Protein AF-A0A350CNH1-F1 (afdb_monomer)

pLDDT: mean 84.92, std 8.7, range [42.28, 93.12]

Solvent-accessible surface area (backbone atoms only — not comparable to full-atom values): 4493 Å² total; per-residue (Å²): 136,77,54,70,30,36,36,28,36,39,65,74,81,70,51,72,67,60,52,48,63,70,46,56,86,42,55,28,94,91,32,26,45,36,36,35,42,30,43,61,97,76,47,82,45,78,49,68,53,60,91,85,49,12,31,54,90,44,72,67,54,54,52,50,37,37,74,76,55,61,37,38,78,76,38,73,43,113

Sequence (78 aa):
HYGHKLEMDIECTISPAKMAEVLAPYRNPDGLPVSLRVAPQGIPCVLQLGDEWRVAPSDALKHALELNLGAKDVAVEY

Mean predicted aligned error: 4.87 Å

Radius of gyration: 11.64 Å; Cα contacts (8 Å, |Δi|>4): 137; chains: 1; bounding box: 29×28×27 Å

Secondary structure (DSSP, 8-state):
---SEEEEE--TT--HHHHHHHHGGGEEEEEEEEEEEE-GGG--EEEEPPTT-EE---HHHHHHHHHHH--EEEEEE-

Nearest PDB structures (foldseek):
  4iqj-assembly1_B  TM=7.421E-01  e=2.873E-03  Thermus aquaticus
  4iqj-assembly1_D  TM=6.706E-01  e=2.060E-03  Thermus aquaticus
  3e0d-assembly2_B  TM=6.820E-01  e=2.873E-03  Thermus aquaticus
  4iqj-assembly1_C  TM=6.682E-01  e=2.755E-02  Thermus aquaticus
  7vst-assembly1_A  TM=3.326E-01  e=4.927E+00  Thermosynechococcus vestitus BP-1

Structure (mmCIF, N/CA/C/O backbone):
dat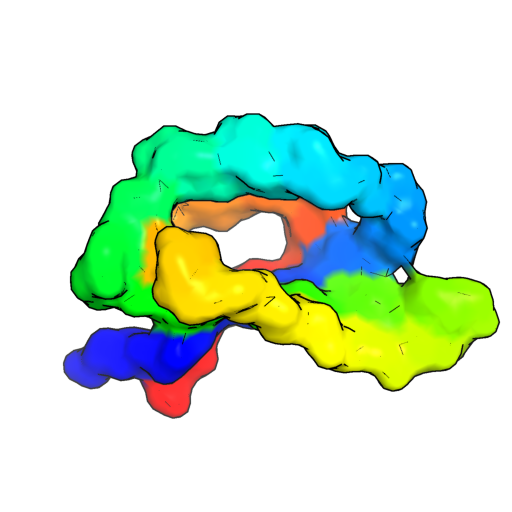a_AF-A0A350CNH1-F1
#
_entry.id   AF-A0A350CNH1-F1
#
loop_
_atom_site.group_PDB
_atom_site.id
_atom_site.type_symbol
_atom_site.label_atom_id
_atom_site.label_alt_id
_atom_site.label_comp_id
_atom_site.label_asym_id
_atom_site.label_entity_id
_atom_site.label_seq_id
_atom_site.pdbx_PDB_ins_code
_atom_site.Cartn_x
_atom_site.Cartn_y
_atom_site.Cartn_z
_atom_site.occupancy
_atom_site.B_iso_or_equiv
_atom_site.auth_seq_id
_atom_site.auth_comp_id
_atom_site.auth_asym_id
_atom_site.auth_atom_id
_atom_site.pdbx_PDB_model_num
ATOM 1 N N . HIS A 1 1 ? 9.589 -17.654 -6.721 1.00 42.28 1 HIS A N 1
ATOM 2 C CA . HIS A 1 1 ? 8.191 -17.591 -6.267 1.00 42.28 1 HIS A CA 1
ATOM 3 C C . HIS A 1 1 ? 7.840 -16.125 -6.109 1.00 42.28 1 HIS A C 1
ATOM 5 O O . HIS A 1 1 ? 8.293 -15.503 -5.158 1.00 42.28 1 HIS A O 1
ATOM 11 N N . TYR A 1 2 ? 7.208 -15.540 -7.126 1.00 51.38 2 TYR A N 1
ATOM 12 C CA . TYR A 1 2 ? 6.689 -14.178 -7.025 1.00 51.38 2 TYR A CA 1
ATOM 13 C C . TYR A 1 2 ? 5.407 -14.257 -6.206 1.00 51.38 2 TYR A C 1
ATOM 15 O O . TYR A 1 2 ? 4.617 -15.166 -6.448 1.00 51.38 2 TYR A O 1
ATOM 23 N N . GLY A 1 3 ? 5.245 -13.365 -5.228 1.00 59.53 3 GLY A N 1
ATOM 24 C CA . GLY A 1 3 ? 4.013 -13.290 -4.451 1.00 59.53 3 GLY A CA 1
ATOM 25 C C . GLY A 1 3 ? 2.779 -13.149 -5.348 1.00 59.53 3 GLY A C 1
ATOM 26 O O . GLY A 1 3 ? 2.876 -12.763 -6.511 1.00 59.53 3 GLY A O 1
ATOM 27 N N . HIS A 1 4 ? 1.609 -13.467 -4.815 1.00 77.75 4 HIS A N 1
ATOM 28 C CA . HIS A 1 4 ? 0.334 -13.355 -5.512 1.00 77.75 4 HIS A CA 1
ATOM 29 C C . HIS A 1 4 ? -0.354 -12.007 -5.270 1.00 77.75 4 HIS A C 1
ATOM 31 O O . HIS A 1 4 ? -1.063 -11.531 -6.155 1.00 77.75 4 HIS A O 1
ATOM 37 N N . LYS A 1 5 ? -0.127 -11.366 -4.115 1.00 82.88 5 LYS A N 1
ATOM 38 C CA . LYS A 1 5 ? -0.657 -10.032 -3.781 1.00 82.88 5 LYS A CA 1
ATOM 39 C C . LYS A 1 5 ? 0.125 -9.373 -2.640 1.00 82.88 5 LYS A C 1
ATOM 41 O O . LYS A 1 5 ? 0.775 -10.054 -1.846 1.00 82.88 5 LYS A O 1
ATOM 46 N N . LEU A 1 6 ? 0.039 -8.046 -2.567 1.00 87.75 6 LEU A N 1
ATOM 47 C CA . LEU A 1 6 ? 0.427 -7.260 -1.398 1.00 87.75 6 LEU A CA 1
ATOM 48 C C . LEU A 1 6 ? -0.829 -6.992 -0.567 1.00 87.75 6 LEU A C 1
ATOM 50 O O . LEU A 1 6 ? -1.761 -6.367 -1.072 1.00 87.75 6 LEU A O 1
ATOM 54 N N . GLU A 1 7 ? -0.847 -7.436 0.686 1.00 88.38 7 GLU A N 1
ATOM 55 C CA . GLU A 1 7 ? -1.973 -7.232 1.597 1.00 88.38 7 GLU A CA 1
ATOM 56 C C . GLU A 1 7 ? -1.554 -6.456 2.846 1.00 88.38 7 GLU A C 1
ATOM 58 O O . GLU A 1 7 ? -0.447 -6.632 3.350 1.00 88.38 7 GLU A O 1
ATOM 63 N N . MET A 1 8 ? -2.420 -5.572 3.337 1.00 88.88 8 MET A N 1
ATOM 64 C CA . MET A 1 8 ? -2.131 -4.728 4.500 1.00 88.88 8 MET A CA 1
ATOM 65 C C . MET A 1 8 ? -3.403 -4.334 5.249 1.00 88.88 8 MET A C 1
ATOM 67 O O . MET A 1 8 ? -4.460 -4.187 4.635 1.00 88.88 8 MET A O 1
ATOM 71 N N . ASP A 1 9 ? -3.274 -4.100 6.551 1.00 87.06 9 ASP A N 1
ATOM 72 C CA . ASP A 1 9 ? -4.317 -3.516 7.393 1.00 87.06 9 ASP A CA 1
ATOM 73 C C . ASP A 1 9 ? -4.222 -1.999 7.336 1.00 87.06 9 ASP A C 1
ATOM 75 O O . ASP A 1 9 ? -3.163 -1.437 7.625 1.00 87.06 9 ASP A O 1
ATOM 79 N N . ILE A 1 10 ? -5.325 -1.330 7.009 1.00 84.69 10 ILE A N 1
ATOM 80 C CA . ILE A 1 10 ? -5.403 0.133 7.065 1.00 84.69 10 ILE A CA 1
ATOM 81 C C . ILE A 1 10 ? -6.675 0.592 7.777 1.00 84.69 10 ILE A C 1
ATOM 83 O O . ILE A 1 10 ? -7.724 -0.057 7.731 1.00 84.69 10 ILE A O 1
ATOM 87 N N . GLU A 1 11 ? -6.605 1.758 8.414 1.00 79.94 11 GLU A N 1
ATOM 88 C CA . GLU A 1 11 ? -7.791 2.391 8.983 1.00 79.94 11 GLU A CA 1
ATOM 89 C C . GLU A 1 11 ? -8.725 2.912 7.880 1.00 79.94 11 GLU A C 1
ATOM 91 O O . GLU A 1 11 ? -8.300 3.434 6.849 1.00 79.94 11 GLU A O 1
ATOM 96 N N . CYS A 1 12 ? -10.036 2.827 8.110 1.00 71.62 12 CYS A N 1
ATOM 97 C CA . CYS A 1 12 ? -11.067 3.242 7.143 1.00 71.62 12 CYS A CA 1
ATOM 98 C C . CYS A 1 12 ? -11.207 4.762 6.967 1.00 71.62 12 CYS A C 1
ATOM 100 O O . CYS A 1 12 ? -12.155 5.228 6.340 1.00 71.62 12 CYS A O 1
ATOM 102 N N . THR A 1 13 ? -10.303 5.535 7.557 1.00 77.19 13 THR A N 1
ATOM 103 C CA . THR A 1 13 ? -10.264 7.001 7.531 1.00 77.19 13 THR A CA 1
ATOM 104 C C . THR A 1 13 ? -9.399 7.540 6.391 1.00 77.19 13 THR A C 1
ATOM 106 O O . THR A 1 13 ? -9.431 8.738 6.108 1.00 77.19 13 THR A O 1
ATOM 109 N N . ILE A 1 14 ? -8.634 6.676 5.717 1.00 81.06 14 ILE A N 1
ATOM 110 C CA . ILE A 1 14 ? -7.708 7.064 4.652 1.00 81.06 14 ILE A CA 1
ATOM 111 C C . ILE A 1 14 ? -8.474 7.394 3.372 1.00 81.06 14 ILE A C 1
ATOM 113 O O . ILE A 1 14 ? -9.262 6.594 2.866 1.00 81.06 14 ILE A O 1
ATOM 117 N N . SER A 1 15 ? -8.206 8.572 2.808 1.00 84.06 15 SER A N 1
ATOM 118 C CA . SER A 1 15 ? -8.793 8.950 1.527 1.00 84.06 15 SER A CA 1
ATOM 119 C C . SER A 1 15 ? -8.150 8.163 0.372 1.00 84.06 15 SER A C 1
ATOM 121 O O . SER A 1 15 ? -6.928 7.972 0.353 1.00 84.06 15 SER A O 1
ATOM 123 N N . PRO A 1 16 ? -8.927 7.776 -0.658 1.00 82.44 16 PRO A N 1
ATOM 124 C CA . PRO A 1 16 ? -8.376 7.119 -1.844 1.00 82.44 16 PRO A CA 1
ATOM 125 C C . PRO A 1 16 ? -7.266 7.928 -2.529 1.00 82.44 16 PRO A C 1
ATOM 127 O O . PRO A 1 16 ? -6.311 7.357 -3.047 1.00 82.44 16 PRO A O 1
ATOM 130 N N . ALA A 1 17 ? -7.354 9.263 -2.487 1.00 86.56 17 ALA A N 1
ATOM 131 C CA . ALA A 1 17 ? -6.348 10.154 -3.057 1.00 86.56 17 ALA A CA 1
ATOM 132 C C . ALA A 1 17 ? -4.989 10.036 -2.350 1.00 86.56 17 ALA A C 1
ATOM 134 O O . ALA A 1 17 ? -3.961 9.950 -3.020 1.00 86.56 17 ALA A O 1
ATOM 135 N N . LYS A 1 18 ? -4.971 9.971 -1.009 1.00 87.25 18 LYS A N 1
ATOM 136 C CA . LYS A 1 18 ? -3.717 9.821 -0.258 1.00 87.25 18 LYS A CA 1
ATOM 137 C C . LYS A 1 18 ? -3.079 8.458 -0.501 1.00 87.25 18 LYS A C 1
ATOM 139 O O . LYS A 1 18 ? -1.865 8.350 -0.641 1.0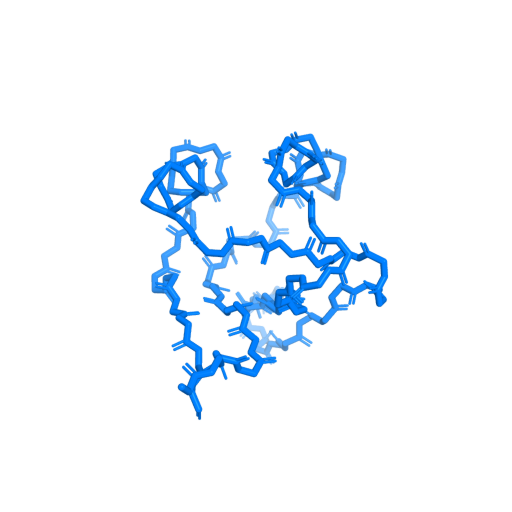0 87.25 18 LYS A O 1
ATOM 144 N N . MET A 1 19 ? -3.903 7.421 -0.596 1.00 88.31 19 MET A N 1
ATOM 145 C CA . MET A 1 19 ? -3.438 6.084 -0.940 1.00 88.31 19 MET A CA 1
ATOM 146 C C . MET A 1 19 ? -2.811 6.044 -2.339 1.00 88.31 19 MET A C 1
ATOM 148 O O . MET A 1 19 ? -1.714 5.515 -2.504 1.00 88.31 19 MET A O 1
ATOM 152 N N . ALA A 1 20 ? -3.460 6.663 -3.328 1.00 88.50 20 ALA A N 1
ATOM 153 C CA . ALA A 1 20 ? -2.920 6.781 -4.677 1.00 88.50 20 ALA A CA 1
ATOM 154 C C . ALA A 1 20 ? -1.574 7.528 -4.700 1.00 88.50 20 ALA A C 1
ATOM 156 O O . ALA A 1 20 ? -0.645 7.079 -5.364 1.00 88.50 20 ALA A O 1
ATOM 157 N N . GLU A 1 21 ? -1.446 8.620 -3.943 1.00 91.62 21 GLU A N 1
ATOM 158 C CA . GLU A 1 21 ? -0.203 9.394 -3.805 1.00 91.62 21 GLU A CA 1
ATOM 159 C C . GLU A 1 21 ? 0.950 8.550 -3.239 1.00 91.62 21 GLU A C 1
ATOM 161 O O . GLU A 1 21 ? 2.059 8.594 -3.767 1.00 91.62 21 GLU A O 1
ATOM 166 N N . VAL A 1 22 ? 0.688 7.750 -2.199 1.00 90.88 22 VAL A N 1
ATOM 167 C CA . VAL A 1 22 ? 1.707 6.901 -1.558 1.00 90.88 22 VAL A CA 1
ATOM 168 C C . VAL A 1 22 ? 2.099 5.719 -2.444 1.00 90.88 22 VAL A C 1
ATOM 170 O O . VAL A 1 22 ? 3.271 5.355 -2.481 1.00 90.88 22 VAL A O 1
ATOM 173 N N . LEU A 1 23 ? 1.148 5.121 -3.168 1.00 91.00 23 LEU A N 1
ATOM 174 C CA . LEU A 1 23 ? 1.393 3.949 -4.016 1.00 91.00 23 LEU A CA 1
ATOM 175 C C . LEU A 1 23 ? 1.990 4.305 -5.386 1.00 91.00 23 LEU A C 1
ATOM 177 O O . LEU A 1 23 ? 2.724 3.495 -5.951 1.00 91.00 23 LEU A O 1
ATOM 181 N N . ALA A 1 24 ? 1.695 5.490 -5.932 1.00 92.19 24 ALA A N 1
ATOM 182 C CA . ALA A 1 24 ? 2.100 5.895 -7.282 1.00 92.19 24 ALA A CA 1
ATOM 183 C C . ALA A 1 24 ? 3.605 5.725 -7.585 1.00 92.19 24 ALA A C 1
ATOM 185 O O . ALA A 1 24 ? 3.911 5.193 -8.654 1.00 92.19 24 ALA A O 1
ATOM 186 N N . PRO A 1 25 ? 4.545 6.085 -6.686 1.00 93.12 25 PRO A N 1
ATOM 187 C CA . PRO A 1 25 ? 5.982 5.935 -6.937 1.00 93.12 25 PRO A CA 1
ATOM 188 C C . PRO A 1 25 ? 6.447 4.479 -7.050 1.00 93.12 25 PRO A C 1
ATOM 190 O O . PRO A 1 25 ? 7.506 4.214 -7.610 1.00 93.12 25 PRO A O 1
ATOM 193 N N . TYR A 1 26 ? 5.667 3.540 -6.514 1.00 91.69 26 TYR A N 1
ATOM 194 C CA . TYR A 1 26 ? 6.005 2.119 -6.452 1.00 91.69 26 TYR A CA 1
ATOM 195 C C . TYR A 1 26 ? 5.228 1.286 -7.475 1.00 91.69 26 TYR A C 1
ATOM 197 O O . TYR A 1 26 ? 5.327 0.053 -7.459 1.00 91.69 26 TYR A O 1
ATOM 205 N N . ARG A 1 27 ? 4.445 1.935 -8.355 1.00 92.00 27 ARG A N 1
ATOM 206 C CA . ARG A 1 27 ? 3.686 1.239 -9.395 1.00 92.00 27 ARG A CA 1
ATOM 207 C C . ARG A 1 27 ? 4.629 0.487 -10.322 1.00 92.00 27 ARG A C 1
ATOM 209 O O . ARG A 1 27 ? 5.581 1.045 -10.860 1.00 92.00 27 ARG A O 1
ATOM 216 N N . ASN A 1 28 ? 4.318 -0.782 -10.530 1.00 91.19 28 ASN A N 1
ATOM 217 C CA . ASN A 1 28 ? 5.029 -1.651 -11.448 1.00 91.19 28 ASN A CA 1
ATOM 218 C C . ASN A 1 28 ? 3.997 -2.525 -12.179 1.00 91.19 28 ASN A C 1
ATOM 220 O O . ASN A 1 28 ? 3.279 -3.260 -11.501 1.00 91.19 28 ASN A O 1
ATOM 224 N N . PRO A 1 29 ? 3.904 -2.463 -13.522 1.00 88.19 29 PRO A N 1
ATOM 225 C CA . PRO A 1 29 ? 2.987 -3.299 -14.301 1.00 88.19 29 PRO A CA 1
ATOM 226 C C . PRO A 1 29 ? 3.137 -4.803 -14.037 1.00 88.19 29 PRO A C 1
ATOM 228 O O . PRO A 1 29 ? 2.135 -5.510 -13.985 1.00 88.19 29 PRO A O 1
ATOM 231 N N . ASP A 1 30 ? 4.364 -5.264 -13.782 1.00 88.75 30 ASP A N 1
ATOM 232 C CA . ASP A 1 30 ? 4.685 -6.663 -13.460 1.00 88.75 30 ASP A CA 1
ATOM 233 C C . ASP A 1 30 ? 4.651 -6.940 -11.943 1.00 88.75 30 ASP A C 1
ATOM 235 O O . ASP A 1 30 ? 5.080 -7.991 -11.466 1.00 88.75 30 ASP A O 1
ATOM 239 N N . GLY A 1 31 ? 4.179 -5.966 -11.162 1.00 89.00 31 GLY A N 1
ATOM 240 C CA . GLY A 1 31 ? 4.086 -6.030 -9.713 1.00 89.00 31 GLY A CA 1
ATOM 241 C C . GLY A 1 31 ? 2.873 -6.805 -9.201 1.00 89.00 31 GLY A C 1
ATOM 242 O O . GLY A 1 31 ? 2.049 -7.357 -9.940 1.00 89.00 31 GLY A O 1
ATOM 243 N N . LEU A 1 32 ? 2.752 -6.800 -7.879 1.00 90.62 32 LEU A N 1
ATOM 244 C CA . LEU A 1 32 ? 1.699 -7.495 -7.157 1.00 90.62 32 LEU A CA 1
ATOM 245 C C . LEU A 1 32 ? 0.435 -6.640 -7.082 1.00 90.62 32 LEU A C 1
ATOM 247 O O . LEU A 1 32 ? 0.553 -5.443 -6.805 1.00 90.62 32 LEU A O 1
ATOM 251 N N . PRO A 1 33 ? -0.762 -7.222 -7.275 1.00 91.75 33 PRO A N 1
ATOM 252 C CA . PRO 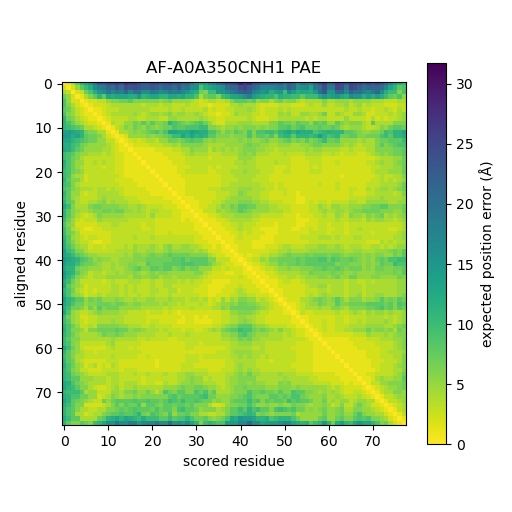A 1 33 ? -2.008 -6.520 -7.001 1.00 91.75 33 PRO A CA 1
ATOM 253 C C . PRO A 1 33 ? -2.089 -6.149 -5.516 1.00 91.75 33 PRO A C 1
ATOM 255 O O . PRO A 1 33 ? -1.612 -6.887 -4.649 1.00 91.75 33 PRO A O 1
ATOM 258 N N . VAL A 1 34 ? -2.700 -5.002 -5.229 1.00 90.44 34 VAL A N 1
ATOM 259 C CA . VAL A 1 34 ? -2.829 -4.472 -3.867 1.00 90.44 34 VAL A CA 1
ATOM 260 C C . VAL A 1 34 ? -4.205 -4.802 -3.295 1.00 90.44 34 VAL A C 1
ATOM 262 O O . VAL A 1 34 ? -5.234 -4.488 -3.895 1.00 90.44 34 VAL A O 1
ATOM 265 N N . SER A 1 35 ? -4.212 -5.419 -2.116 1.00 90.69 35 SER A N 1
ATOM 266 C CA . SER A 1 35 ? -5.401 -5.705 -1.313 1.00 90.69 35 SER A CA 1
ATOM 267 C C . SER A 1 35 ? -5.284 -5.045 0.058 1.00 90.69 35 SER A C 1
ATOM 269 O O . SER A 1 35 ? -4.203 -4.949 0.635 1.00 90.69 35 SER A O 1
ATOM 271 N N . LEU A 1 36 ? -6.405 -4.566 0.580 1.00 88.94 36 LEU A N 1
ATOM 272 C CA . LEU A 1 36 ? -6.476 -3.816 1.827 1.00 88.94 36 LEU A CA 1
ATOM 273 C C . LEU A 1 36 ? -7.497 -4.483 2.732 1.00 88.94 36 LEU A C 1
ATOM 275 O O . LEU A 1 36 ? -8.658 -4.640 2.351 1.00 88.94 36 LEU A O 1
ATOM 279 N N . ARG A 1 37 ? -7.081 -4.837 3.940 1.00 89.88 37 ARG A N 1
ATOM 280 C CA . ARG A 1 37 ? -7.969 -5.277 5.008 1.00 89.88 37 ARG A CA 1
ATOM 281 C C . ARG A 1 37 ? -8.409 -4.039 5.780 1.00 89.88 37 ARG A C 1
ATOM 283 O O . ARG A 1 37 ? -7.595 -3.296 6.325 1.00 89.88 37 ARG A O 1
ATOM 290 N N . VAL A 1 38 ? -9.712 -3.790 5.765 1.00 89.00 38 VAL A N 1
ATOM 291 C CA . VAL A 1 38 ? -10.340 -2.606 6.357 1.00 89.00 38 VAL A CA 1
ATOM 292 C C . VAL A 1 38 ? -11.579 -3.022 7.139 1.00 89.00 38 VAL A C 1
ATOM 294 O O . VAL A 1 38 ? -12.219 -4.011 6.802 1.00 89.00 38 VAL A O 1
ATOM 297 N N . ALA A 1 39 ? -11.945 -2.273 8.177 1.00 87.31 39 ALA A N 1
ATOM 298 C CA . ALA A 1 39 ? -13.135 -2.553 8.982 1.00 87.31 39 ALA A CA 1
ATOM 299 C C . ALA A 1 39 ? -14.089 -1.345 9.063 1.00 87.31 39 ALA A C 1
ATOM 301 O O . ALA A 1 39 ? -14.225 -0.738 10.135 1.00 87.31 39 ALA A O 1
ATOM 302 N N . PRO A 1 40 ? -14.732 -0.926 7.952 1.00 82.69 40 PRO A N 1
ATOM 303 C CA . PRO A 1 40 ? -15.628 0.223 7.972 1.00 82.69 40 PRO A CA 1
ATOM 304 C C . PRO A 1 40 ? -16.789 -0.057 8.926 1.00 82.69 40 PRO A C 1
ATOM 306 O O . PRO A 1 40 ? -17.462 -1.078 8.819 1.00 82.69 40 PRO A O 1
ATOM 309 N N . GLN A 1 41 ? -17.001 0.841 9.893 1.00 83.25 41 GLN A N 1
ATOM 310 C CA . GLN A 1 41 ? -18.018 0.678 10.944 1.00 83.25 41 GLN A CA 1
ATOM 311 C C . GLN A 1 41 ? -17.873 -0.642 11.733 1.00 83.25 41 GLN A C 1
ATOM 313 O O . GLN A 1 41 ? -18.850 -1.178 12.248 1.00 83.25 41 GLN A O 1
ATOM 318 N N . GLY A 1 42 ? -16.648 -1.171 11.826 1.00 84.44 42 GLY A N 1
ATOM 319 C CA . GLY A 1 42 ? -16.347 -2.414 12.535 1.00 84.44 42 GLY A CA 1
ATOM 320 C C . GLY A 1 42 ? -16.664 -3.694 11.758 1.00 84.44 42 GLY A C 1
ATOM 321 O O . GLY A 1 42 ? -16.514 -4.773 12.323 1.00 84.44 42 GLY A O 1
ATOM 322 N N . ILE A 1 43 ? -17.076 -3.607 10.488 1.00 86.44 43 ILE A N 1
ATOM 323 C CA . ILE A 1 43 ? -17.341 -4.777 9.639 1.00 86.44 43 ILE A CA 1
ATOM 324 C C . ILE A 1 43 ? -16.086 -5.094 8.817 1.00 86.44 43 ILE A C 1
ATOM 326 O O . ILE A 1 43 ? -15.728 -4.275 7.972 1.00 86.44 43 ILE A O 1
ATOM 330 N N . PRO A 1 44 ? -15.417 -6.245 9.021 1.00 87.38 44 PRO A N 1
ATOM 331 C CA . PRO A 1 44 ? -14.224 -6.605 8.259 1.00 87.38 44 PRO A CA 1
ATOM 332 C C . PRO A 1 44 ? -14.532 -6.820 6.775 1.00 87.38 44 PRO A C 1
ATOM 334 O O . PRO A 1 44 ? -15.399 -7.617 6.417 1.00 87.38 44 PRO A O 1
ATOM 337 N N . CYS A 1 45 ? -13.774 -6.144 5.919 1.00 87.19 45 CYS A N 1
ATOM 338 C CA . CYS A 1 45 ? -13.869 -6.201 4.469 1.00 87.19 45 CYS A CA 1
ATOM 339 C C . CYS A 1 45 ? -12.464 -6.251 3.857 1.00 87.19 45 CYS A C 1
ATOM 341 O O . CYS A 1 45 ? -11.522 -5.647 4.374 1.00 87.19 45 CYS A O 1
ATOM 343 N N . VAL A 1 46 ? -12.342 -6.919 2.709 1.00 88.94 46 VAL A N 1
ATOM 344 C CA . VAL A 1 46 ? -11.145 -6.843 1.865 1.00 88.94 46 VAL A CA 1
ATOM 345 C C . VAL A 1 46 ? -11.476 -5.993 0.647 1.00 88.94 46 VAL A C 1
ATOM 347 O O . VAL A 1 46 ? -12.387 -6.319 -0.114 1.00 88.94 46 VAL A O 1
ATOM 350 N N . LEU A 1 47 ? -10.754 -4.890 0.476 1.00 86.62 47 LEU A N 1
ATOM 351 C CA . LEU A 1 47 ? -10.823 -4.049 -0.711 1.00 86.62 47 LEU A CA 1
ATOM 352 C C . LEU A 1 47 ? -9.653 -4.388 -1.624 1.00 86.62 47 LEU A C 1
ATOM 354 O O . LEU A 1 47 ? -8.495 -4.219 -1.249 1.00 86.62 47 LEU A O 1
ATOM 358 N N . GLN A 1 48 ? -9.959 -4.832 -2.835 1.00 87.88 48 GLN A N 1
ATOM 359 C CA . GLN A 1 48 ? -8.964 -5.012 -3.881 1.00 87.88 48 GLN A CA 1
ATOM 360 C C . GLN A 1 48 ? -8.922 -3.752 -4.745 1.00 87.88 48 GLN A C 1
ATOM 362 O O . GLN A 1 48 ? -9.963 -3.272 -5.202 1.00 87.88 48 GLN A O 1
ATOM 367 N N . LEU A 1 49 ? -7.729 -3.197 -4.952 1.00 88.19 49 LEU A N 1
ATOM 368 C CA . LEU A 1 49 ? -7.562 -2.090 -5.890 1.00 88.19 49 LEU A CA 1
ATOM 369 C C . LEU A 1 49 ? -7.676 -2.602 -7.330 1.00 88.19 49 LEU A C 1
ATOM 371 O O . LEU A 1 49 ? -7.436 -3.778 -7.600 1.00 88.19 49 LEU A O 1
ATOM 375 N N . GLY A 1 50 ? -8.057 -1.716 -8.255 1.0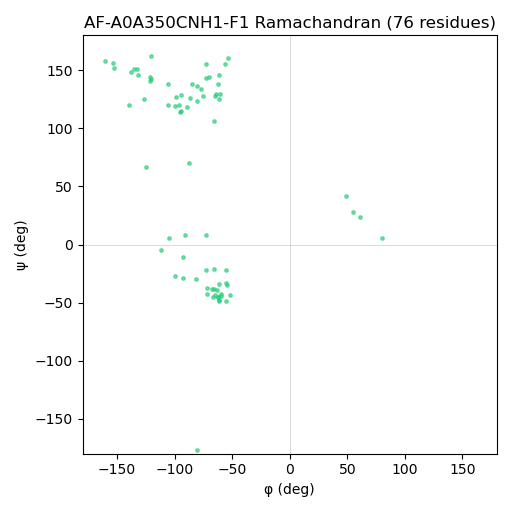0 86.62 50 GLY A N 1
ATOM 376 C CA . GLY A 1 50 ? -8.176 -2.070 -9.672 1.00 86.62 50 GLY A CA 1
ATOM 377 C C . GLY A 1 50 ? -6.871 -2.643 -10.237 1.00 86.62 50 GLY A C 1
ATOM 378 O O . GLY A 1 50 ? -5.793 -2.328 -9.738 1.00 86.62 50 GLY A O 1
ATOM 379 N N . ASP A 1 51 ? -6.958 -3.445 -11.301 1.00 84.19 51 ASP A N 1
ATOM 380 C CA . ASP A 1 51 ? -5.833 -4.231 -11.853 1.00 84.19 51 ASP A CA 1
ATOM 381 C C . ASP A 1 51 ? -4.587 -3.416 -12.228 1.00 84.19 51 ASP A C 1
ATOM 383 O O . ASP A 1 51 ? -3.478 -3.946 -12.312 1.00 84.19 51 ASP A O 1
ATOM 387 N N . GLU A 1 52 ? -4.770 -2.122 -12.458 1.00 86.50 52 GLU A N 1
ATOM 388 C CA . GLU A 1 52 ? -3.722 -1.154 -12.754 1.00 86.50 52 GLU A CA 1
ATOM 389 C C . GLU A 1 52 ? -2.855 -0.807 -11.524 1.00 86.50 52 GLU A C 1
ATOM 391 O O . GLU A 1 52 ? -1.711 -0.360 -11.665 1.00 86.50 52 GLU A O 1
ATOM 396 N N . TRP A 1 53 ? -3.368 -1.017 -10.311 1.00 88.81 53 TRP A N 1
ATOM 397 C CA . TRP A 1 53 ? -2.690 -0.755 -9.043 1.00 88.81 53 TRP A CA 1
ATOM 398 C C . TRP A 1 53 ? -1.873 -1.964 -8.606 1.00 88.81 53 TRP A C 1
ATOM 400 O O . TRP A 1 53 ? -2.181 -2.658 -7.636 1.00 88.81 53 TRP A O 1
ATOM 410 N N . ARG A 1 54 ? -0.795 -2.186 -9.356 1.00 92.19 54 ARG A N 1
ATOM 411 C CA . ARG A 1 54 ? 0.238 -3.175 -9.060 1.00 92.19 54 ARG A CA 1
ATOM 412 C C . ARG A 1 54 ? 1.496 -2.499 -8.561 1.00 92.19 54 ARG A C 1
ATOM 414 O O . ARG A 1 54 ? 1.896 -1.473 -9.110 1.00 92.19 54 ARG A O 1
ATOM 421 N N . VAL A 1 55 ? 2.123 -3.069 -7.538 1.00 91.31 55 VAL A N 1
ATOM 422 C CA . VAL A 1 55 ? 3.327 -2.504 -6.917 1.00 91.31 55 VAL A CA 1
ATOM 423 C C . VAL A 1 55 ? 4.415 -3.551 -6.748 1.00 91.31 55 VAL A C 1
ATOM 425 O O . VAL A 1 55 ? 4.144 -4.727 -6.502 1.00 91.31 55 VAL A O 1
ATOM 428 N N . ALA A 1 56 ? 5.667 -3.125 -6.886 1.00 89.12 56 ALA A N 1
ATOM 429 C CA . ALA A 1 56 ? 6.802 -3.981 -6.570 1.00 89.12 56 ALA A CA 1
ATOM 430 C C . ALA A 1 56 ? 7.040 -3.977 -5.047 1.00 89.12 56 ALA A C 1
ATOM 432 O O . ALA A 1 56 ? 7.236 -2.900 -4.474 1.00 89.12 56 ALA A O 1
ATOM 433 N N . PRO A 1 57 ? 7.039 -5.141 -4.370 1.00 84.12 57 PRO A N 1
ATOM 434 C CA . PRO A 1 57 ? 7.324 -5.196 -2.944 1.00 84.12 57 PRO A CA 1
ATOM 435 C C . PRO A 1 57 ? 8.762 -4.737 -2.68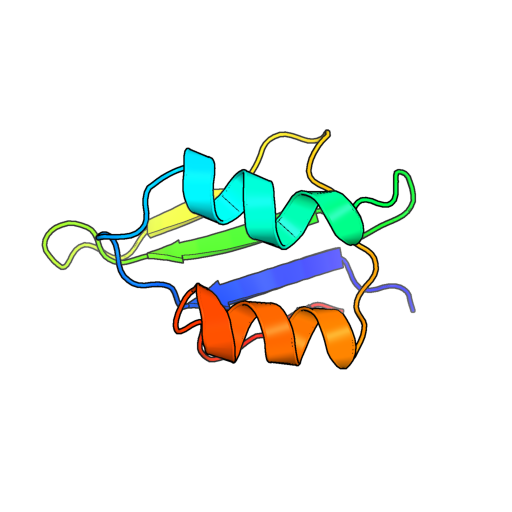0 1.00 84.12 57 PRO A C 1
ATOM 437 O O . PRO A 1 57 ? 9.707 -5.192 -3.323 1.00 84.12 57 PRO A O 1
ATOM 440 N N . SER A 1 58 ? 8.922 -3.812 -1.738 1.00 86.94 58 SER A N 1
ATOM 441 C CA . SER A 1 58 ? 10.221 -3.296 -1.303 1.00 86.94 58 SER A CA 1
ATOM 442 C C . SER A 1 58 ? 10.134 -2.787 0.132 1.00 86.94 58 SER A C 1
ATOM 444 O O . SER A 1 58 ? 9.060 -2.383 0.587 1.00 86.94 58 SER A O 1
ATOM 446 N N . ASP A 1 59 ? 11.268 -2.749 0.832 1.00 87.31 59 ASP A N 1
ATOM 447 C CA . ASP A 1 59 ? 11.333 -2.194 2.190 1.00 87.31 59 ASP A CA 1
ATOM 448 C C . ASP A 1 59 ? 10.951 -0.707 2.213 1.00 87.31 59 ASP A C 1
ATOM 450 O O . ASP A 1 59 ? 10.293 -0.244 3.143 1.00 87.31 59 ASP A O 1
ATOM 454 N N . ALA A 1 60 ? 11.290 0.030 1.148 1.00 89.00 60 ALA A N 1
ATOM 455 C CA . ALA A 1 60 ? 10.895 1.425 0.973 1.00 89.00 60 ALA A CA 1
ATOM 456 C C . ALA A 1 60 ? 9.369 1.586 0.885 1.00 89.00 60 ALA A C 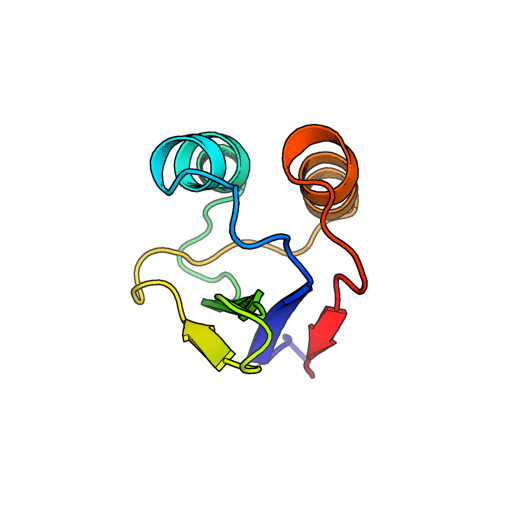1
ATOM 458 O O . ALA A 1 60 ? 8.805 2.445 1.561 1.00 89.00 60 ALA A O 1
ATOM 459 N N . LEU A 1 61 ? 8.696 0.728 0.106 1.00 89.38 61 LEU A N 1
ATOM 460 C CA . LEU A 1 61 ? 7.235 0.708 0.031 1.00 89.38 61 LEU A CA 1
ATOM 461 C C . LEU A 1 61 ? 6.628 0.385 1.398 1.00 89.38 61 LEU A C 1
ATOM 463 O O . LEU A 1 61 ? 5.753 1.113 1.855 1.00 89.38 61 LEU A O 1
ATOM 467 N N . LYS A 1 62 ? 7.113 -0.663 2.074 1.00 88.19 62 LYS A N 1
ATOM 468 C CA . LYS A 1 62 ? 6.621 -1.040 3.405 1.00 88.19 62 LYS A CA 1
ATOM 469 C C . LYS A 1 62 ? 6.724 0.129 4.389 1.00 88.19 62 LYS A C 1
ATOM 471 O O . LYS A 1 62 ? 5.732 0.484 5.018 1.00 88.19 62 LYS A O 1
ATOM 476 N N . HIS A 1 63 ? 7.884 0.779 4.444 1.00 88.62 63 HIS A N 1
ATOM 477 C CA . HIS A 1 63 ? 8.099 1.929 5.316 1.00 88.62 63 HIS A CA 1
ATOM 478 C C . HIS A 1 63 ? 7.194 3.119 4.956 1.00 88.62 63 HIS A C 1
ATOM 480 O O . HIS A 1 63 ? 6.654 3.782 5.839 1.00 88.62 63 HIS A O 1
ATOM 486 N N . ALA A 1 64 ? 6.978 3.382 3.664 1.00 88.88 64 ALA A N 1
ATOM 487 C CA . ALA A 1 64 ? 6.090 4.451 3.217 1.00 88.88 64 ALA A CA 1
ATOM 488 C C . ALA A 1 64 ? 4.623 4.191 3.596 1.00 88.88 64 ALA A C 1
ATOM 490 O O . ALA A 1 64 ? 3.931 5.134 3.985 1.00 88.88 64 ALA A O 1
ATOM 491 N N . LEU A 1 65 ? 4.165 2.938 3.513 1.00 89.88 65 LEU A N 1
ATOM 492 C CA . LEU A 1 65 ? 2.820 2.521 3.920 1.00 89.88 65 LEU A CA 1
ATOM 493 C C . LEU A 1 65 ? 2.627 2.663 5.436 1.00 89.88 65 LEU A C 1
ATOM 495 O O . LEU A 1 65 ? 1.633 3.239 5.874 1.00 89.88 65 LEU A O 1
ATOM 499 N N . GLU A 1 66 ? 3.597 2.219 6.235 1.00 89.38 66 GLU A N 1
ATOM 500 C CA . GLU A 1 66 ? 3.575 2.381 7.695 1.00 89.38 66 GLU A CA 1
ATOM 501 C C . GLU A 1 66 ? 3.554 3.868 8.090 1.00 89.38 66 GLU A C 1
ATOM 503 O O . GLU A 1 66 ? 2.719 4.291 8.888 1.00 89.38 66 GLU A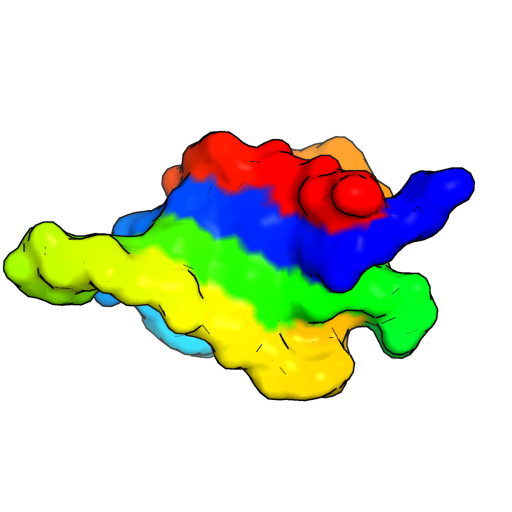 O 1
ATOM 508 N N . LEU A 1 67 ? 4.424 4.687 7.488 1.00 88.69 67 LEU A N 1
ATOM 509 C CA . LEU A 1 67 ? 4.584 6.097 7.849 1.00 88.69 67 LEU A CA 1
ATOM 510 C C . LEU A 1 67 ? 3.410 6.978 7.402 1.00 88.69 67 LEU A C 1
ATOM 512 O O . LEU A 1 67 ? 2.991 7.866 8.140 1.00 88.69 67 LEU A O 1
ATOM 516 N N . ASN A 1 68 ? 2.908 6.780 6.179 1.00 86.81 68 ASN A N 1
ATOM 517 C CA . ASN A 1 68 ? 1.936 7.697 5.570 1.00 86.81 68 ASN A CA 1
ATOM 518 C C . ASN A 1 68 ? 0.495 7.204 5.663 1.00 86.81 68 ASN A C 1
ATOM 520 O O . ASN A 1 68 ? -0.420 8.026 5.624 1.00 86.81 68 ASN A O 1
ATOM 524 N N . LEU A 1 69 ? 0.293 5.887 5.727 1.00 85.50 69 LEU A N 1
ATOM 525 C CA . LEU A 1 69 ? -1.031 5.267 5.778 1.00 85.50 69 LEU A CA 1
ATOM 526 C C . LEU A 1 69 ? -1.301 4.607 7.135 1.00 85.50 69 LEU A C 1
ATOM 528 O O . LEU A 1 69 ? -2.399 4.111 7.354 1.00 85.50 69 LEU A O 1
ATOM 532 N N . GLY A 1 70 ? -0.322 4.571 8.048 1.00 84.69 70 GLY A N 1
ATOM 533 C CA . GLY A 1 70 ? -0.463 3.828 9.301 1.00 84.69 70 GLY A CA 1
ATOM 534 C 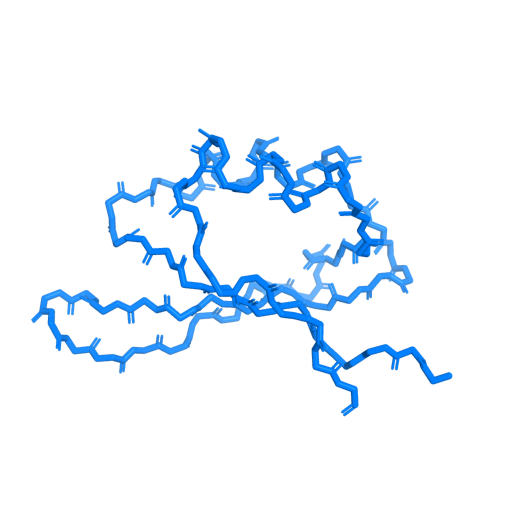C . GLY A 1 70 ? -0.680 2.333 9.066 1.00 84.69 70 GLY A C 1
ATOM 535 O O . GLY A 1 70 ? -1.284 1.670 9.911 1.00 84.69 70 GLY A O 1
ATOM 536 N N . ALA A 1 71 ? -0.249 1.823 7.905 1.00 84.00 71 ALA A N 1
ATOM 537 C CA . ALA A 1 71 ? -0.500 0.450 7.509 1.00 84.00 71 ALA A CA 1
ATOM 538 C C . ALA A 1 71 ? 0.168 -0.517 8.488 1.00 84.00 71 ALA A C 1
ATOM 540 O O . ALA A 1 71 ? 1.310 -0.312 8.903 1.00 84.00 71 ALA A O 1
ATOM 541 N N . LYS A 1 72 ? -0.542 -1.585 8.837 1.00 82.12 72 LYS A N 1
ATOM 542 C CA . LYS A 1 72 ? -0.048 -2.672 9.688 1.00 82.12 72 LYS A CA 1
ATOM 543 C C . LYS A 1 72 ? -0.113 -3.981 8.925 1.00 82.12 72 LYS A C 1
ATOM 545 O O . LYS A 1 72 ? -0.783 -4.074 7.899 1.00 82.12 72 LYS A O 1
ATOM 550 N N . ASP A 1 73 ? 0.624 -4.977 9.407 1.00 80.62 73 ASP A N 1
ATOM 551 C CA . ASP A 1 73 ? 0.603 -6.334 8.854 1.00 80.62 73 ASP A CA 1
ATOM 552 C C . ASP A 1 73 ? 0.748 -6.367 7.324 1.00 80.62 73 ASP A C 1
ATOM 554 O O . ASP A 1 73 ? 0.054 -7.109 6.623 1.00 80.62 73 ASP A O 1
ATOM 558 N N . VAL A 1 74 ? 1.658 -5.522 6.814 1.00 80.94 74 VAL A N 1
ATOM 559 C CA . VAL A 1 74 ? 2.024 -5.469 5.398 1.00 80.94 74 VAL A CA 1
ATOM 560 C C . VAL A 1 74 ? 2.711 -6.784 5.045 1.00 80.94 74 VAL A C 1
ATOM 562 O O . VAL A 1 74 ? 3.858 -7.030 5.432 1.00 80.94 74 VAL A O 1
ATOM 565 N N . ALA A 1 75 ? 1.993 -7.629 4.318 1.00 80.44 75 ALA A N 1
ATOM 566 C CA . ALA A 1 75 ? 2.392 -8.973 3.957 1.00 80.44 75 ALA A CA 1
ATOM 567 C C . ALA A 1 75 ? 2.419 -9.134 2.436 1.00 80.44 75 ALA A C 1
ATOM 569 O O . ALA A 1 75 ? 1.550 -8.650 1.710 1.00 80.44 75 ALA A O 1
ATOM 570 N N . VAL A 1 76 ? 3.429 -9.854 1.958 1.00 79.62 76 VAL A N 1
ATOM 571 C CA . VAL 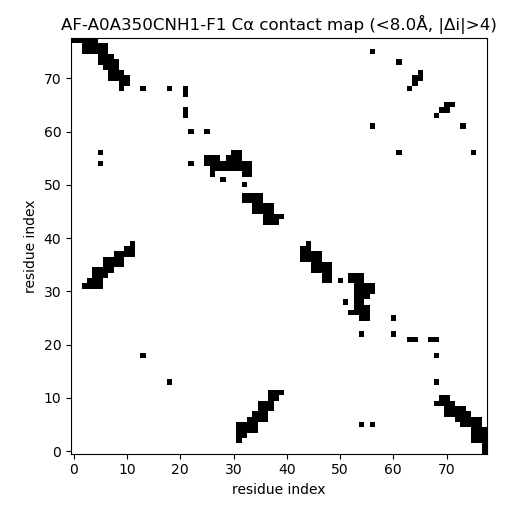A 1 76 ? 3.442 -10.402 0.603 1.00 79.62 76 VAL A CA 1
ATOM 572 C C . VAL A 1 76 ? 2.928 -11.828 0.720 1.00 79.62 76 VAL A C 1
ATOM 574 O O . VAL A 1 76 ? 3.574 -12.654 1.365 1.00 79.62 76 VAL A O 1
ATOM 577 N N . GLU A 1 77 ? 1.760 -12.109 0.149 1.00 72.31 77 GLU A N 1
ATOM 578 C CA . GLU A 1 77 ? 1.255 -13.483 0.081 1.00 72.31 77 GLU A CA 1
ATOM 579 C C . GLU A 1 77 ? 1.926 -14.224 -1.078 1.00 72.31 77 GLU A C 1
ATOM 581 O O . GLU A 1 77 ? 2.084 -13.643 -2.152 1.00 72.31 77 GLU A O 1
ATOM 586 N N . TYR A 1 78 ? 2.339 -15.476 -0.843 1.00 58.59 78 TYR A N 1
ATOM 587 C CA . TYR A 1 78 ? 3.095 -16.335 -1.768 1.00 58.59 78 TYR A CA 1
ATOM 588 C C . TYR A 1 78 ? 2.279 -17.490 -2.318 1.00 58.59 78 TYR A C 1
ATOM 590 O O . TYR A 1 78 ? 1.309 -17.908 -1.649 1.00 58.59 78 TYR A O 1
#

Foldseek 3Di:
DAFQAWEWEFEPPDDPVLVCVLQVVFFDLPAHWYWYFYQVVHNTDIDTDPSRSGGHDDPSSVVSCCVRGVIPPGDRHD